Protein AF-A0A2T5X7J1-F1 (afdb_monomer)

Foldseek 3Di:
DQDFFKKKKFKAWCDDDPGGDPDGPTQWIWMFHQDPPQGTKIATDDGPDPQADARIAHQPDLPLVSVLLSVLLVCCLVPNDPVLVVVCVVQVQWDQPPVRHIYGDRPDDQPPVNSLVSLVRDQNTMAMEMETPDCRHSCHPSSQVVNVVSNHHYHYDYPDPD

pLDDT: mean 86.75, std 11.84, range [35.25, 98.06]

Nearest PDB structures (foldseek):
  5uax-assembly1_E  TM=4.627E-01  e=9.564E+00  Homo sapiens
  8t0m-assembly1_O  TM=2.434E-01  e=3.284E+00  Saccharomyces cerevisiae S288C

Solvent-accessible surface area (backbone atoms only — not comparable to full-atom values): 9149 Å² total; per-residue (Å²): 133,88,80,52,40,39,25,44,37,35,40,18,61,38,59,60,81,93,60,46,49,94,66,82,56,75,65,42,42,30,34,40,40,67,41,94,87,71,42,38,27,39,35,53,48,91,44,93,62,88,69,62,62,52,74,62,46,74,39,98,52,84,49,40,66,53,46,37,49,52,51,48,51,52,46,32,75,73,68,41,50,73,69,50,48,49,48,36,35,76,62,54,34,35,42,68,53,98,86,68,36,50,29,70,36,94,81,56,65,76,50,69,71,58,43,52,50,43,39,64,60,43,32,80,43,36,31,39,40,37,33,41,75,50,92,51,14,65,75,29,72,63,18,52,49,50,42,41,73,62,54,31,49,71,47,77,50,78,78,75,90,123

Secondary structure (DSSP, 8-state):
----B-EEEEEEE---GGG--SS----EEEEEE--TTT--EEEEPPPSSTT-----EE-S---HHHHHHHHHHHHHHHH--HHHHHHHHHTTSEE--TT---EE-TT----HHHHHHHHHHHHTTEEEEEEESSTTBSSSHHHHHHHHHTT-EEEE------

Mean predicted aligned error: 5.55 Å

Sequence (162 aa):
MSRFTSALVFASPLGVGSFYSDEYRVNWCANLVEGSSGGPYWLPLPSFEDHLKIESMVIDSIEPELVADSLILLLGAVFGSESLNWLLRESQNLIFPDDGKPVIAPYWDLADDVRNCCIRDLSNRIKIGVTALDEHSLMGAEAVSLLRGFGFRVEVFESVNL

Structure (mmCIF, N/CA/C/O backbone):
data_AF-A0A2T5X7J1-F1
#
_entry.id   AF-A0A2T5X7J1-F1
#
loop_
_atom_site.group_PDB
_atom_site.id
_atom_site.type_symbol
_atom_site.label_atom_id
_atom_site.label_alt_id
_atom_site.label_comp_id
_atom_site.label_asym_id
_atom_site.label_entity_id
_atom_site.label_seq_id
_atom_site.pdbx_PDB_ins_code
_atom_site.Cartn_x
_atom_site.Cartn_y
_atom_site.Cartn_z
_atom_site.occupancy
_atom_site.B_iso_or_equiv
_atom_site.auth_seq_id
_atom_site.auth_comp_id
_atom_site.auth_asym_id
_atom_site.auth_atom_id
_atom_site.pdbx_PDB_model_num
ATOM 1 N N . MET A 1 1 ? -13.266 23.194 -4.171 1.00 49.22 1 MET A N 1
ATOM 2 C CA . MET A 1 1 ? -12.160 22.345 -3.695 1.00 49.22 1 MET A CA 1
ATOM 3 C C . MET A 1 1 ? -12.698 21.535 -2.538 1.00 49.22 1 MET A C 1
ATOM 5 O O . MET A 1 1 ? -13.076 22.130 -1.537 1.00 49.22 1 MET A O 1
ATOM 9 N N . SER A 1 2 ? -12.861 20.228 -2.722 1.00 55.22 2 SER A N 1
ATOM 10 C CA . SER A 1 2 ? -13.115 19.308 -1.615 1.00 55.22 2 SER A CA 1
ATOM 11 C C . SER A 1 2 ? -11.840 19.238 -0.781 1.00 55.22 2 SER A C 1
ATOM 13 O O . SER A 1 2 ? -10.769 18.982 -1.326 1.00 55.22 2 SER A O 1
ATOM 15 N N . ARG A 1 3 ? -11.955 19.575 0.501 1.00 68.00 3 ARG A N 1
ATOM 16 C CA . ARG A 1 3 ? -10.860 19.492 1.464 1.00 68.00 3 ARG A CA 1
ATOM 17 C C . ARG A 1 3 ? -10.836 18.060 1.979 1.00 68.00 3 ARG A C 1
ATOM 19 O O . ARG A 1 3 ? -11.873 17.595 2.447 1.00 68.00 3 ARG A O 1
ATOM 26 N N . PHE A 1 4 ? -9.711 17.373 1.849 1.00 75.81 4 PHE A N 1
ATOM 27 C CA . PHE A 1 4 ? -9.552 16.015 2.374 1.00 75.81 4 PHE A CA 1
ATOM 28 C C . PHE A 1 4 ? -8.582 16.043 3.535 1.00 75.81 4 PHE A C 1
ATOM 30 O O . PHE A 1 4 ? -7.704 16.899 3.593 1.00 75.81 4 PHE A O 1
ATOM 37 N N . THR A 1 5 ? -8.736 15.119 4.468 1.00 79.62 5 THR A N 1
ATOM 38 C CA . THR A 1 5 ? -7.946 15.131 5.699 1.00 79.62 5 THR A CA 1
ATOM 39 C C . THR A 1 5 ? -6.978 13.971 5.767 1.00 79.62 5 THR A C 1
ATOM 41 O O . THR A 1 5 ? -7.087 12.962 5.059 1.00 79.62 5 THR A O 1
ATOM 44 N N . SER A 1 6 ? -5.973 14.153 6.615 1.00 85.69 6 SER A N 1
ATOM 45 C CA . SER A 1 6 ? -4.886 13.203 6.729 1.00 85.69 6 SER A CA 1
ATOM 46 C C . SER A 1 6 ? -5.345 11.888 7.352 1.00 85.69 6 SER A C 1
ATOM 48 O O . SER A 1 6 ? -6.225 11.852 8.213 1.00 85.69 6 SER A O 1
ATOM 50 N N . ALA A 1 7 ? -4.693 10.804 6.954 1.00 90.94 7 ALA A N 1
ATOM 51 C CA . ALA A 1 7 ? -4.768 9.529 7.655 1.00 90.94 7 ALA A CA 1
ATOM 52 C C . ALA A 1 7 ? -3.365 9.048 7.986 1.00 90.94 7 ALA A C 1
ATOM 54 O O . ALA A 1 7 ? -2.446 9.211 7.189 1.00 90.94 7 ALA A O 1
ATOM 55 N N . LEU A 1 8 ? -3.214 8.413 9.140 1.00 92.69 8 LEU A N 1
ATOM 56 C CA . LEU A 1 8 ? -2.043 7.611 9.442 1.00 92.69 8 LEU A CA 1
ATOM 57 C C . LEU A 1 8 ? -2.335 6.173 9.025 1.00 92.69 8 LEU A C 1
ATOM 59 O O . LEU A 1 8 ? -3.335 5.586 9.437 1.00 92.69 8 LEU A O 1
ATOM 63 N N . VAL A 1 9 ? -1.441 5.598 8.235 1.00 93.81 9 VAL A N 1
ATOM 64 C CA . VAL A 1 9 ? -1.438 4.173 7.930 1.00 93.81 9 VAL A CA 1
ATOM 65 C C . VAL A 1 9 ? -0.198 3.551 8.535 1.00 93.81 9 VAL A C 1
ATOM 67 O O . VAL A 1 9 ? 0.893 4.113 8.471 1.00 93.81 9 VAL A O 1
ATOM 70 N N . PHE A 1 10 ? -0.362 2.371 9.113 1.00 92.75 10 PHE A N 1
ATOM 71 C CA . PHE A 1 10 ? 0.738 1.568 9.609 1.00 92.75 10 PHE A 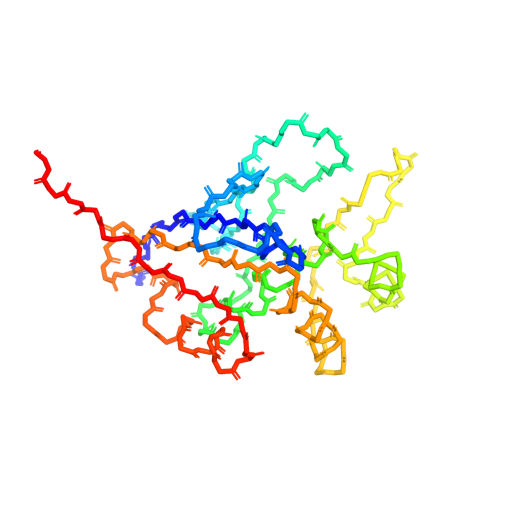CA 1
ATOM 72 C C . PHE A 1 10 ? 0.597 0.126 9.159 1.00 92.75 10 PHE A C 1
ATOM 74 O O . PHE A 1 10 ? -0.504 -0.408 9.028 1.00 92.75 10 PHE A O 1
ATOM 81 N N . ALA A 1 11 ? 1.735 -0.510 8.920 1.00 92.12 11 ALA A N 1
ATOM 82 C CA . ALA A 1 11 ? 1.797 -1.898 8.505 1.00 92.12 11 ALA A CA 1
ATOM 83 C C . ALA A 1 11 ? 2.496 -2.731 9.575 1.00 92.12 11 ALA A C 1
ATOM 85 O O . ALA A 1 11 ? 3.483 -2.315 10.191 1.00 92.12 11 ALA A O 1
ATOM 86 N N . SER A 1 12 ? 1.970 -3.930 9.792 1.00 91.00 12 SER A N 1
ATOM 87 C CA . SER A 1 12 ? 2.516 -4.890 10.738 1.00 91.00 12 SER A CA 1
ATOM 88 C C . SER A 1 12 ? 2.574 -6.276 10.105 1.00 91.00 12 SER A C 1
ATOM 90 O O . SER A 1 12 ? 1.656 -6.632 9.364 1.00 91.00 12 SER A O 1
ATOM 92 N N . PRO A 1 13 ? 3.611 -7.086 10.376 1.00 90.00 13 PRO A N 1
ATOM 93 C CA . PRO A 1 13 ? 3.618 -8.472 9.936 1.00 90.00 13 PRO A CA 1
ATOM 94 C C . PRO A 1 13 ? 2.460 -9.253 10.574 1.00 90.00 13 PRO A C 1
ATOM 96 O O . PRO A 1 13 ? 2.134 -9.060 11.745 1.00 90.00 13 PRO A O 1
ATOM 99 N N . LEU A 1 14 ? 1.879 -10.193 9.827 1.00 87.88 14 LEU A N 1
ATOM 100 C CA . LEU A 1 14 ? 0.893 -11.141 10.368 1.00 87.88 14 LEU A CA 1
ATOM 101 C C . LEU A 1 14 ? 1.516 -12.136 11.361 1.00 87.88 14 LEU A C 1
ATOM 103 O O . LEU A 1 14 ? 0.825 -12.668 12.228 1.00 87.88 14 LEU A O 1
ATOM 107 N N . GLY A 1 15 ? 2.824 -12.380 11.242 1.00 79.00 15 GLY A N 1
ATOM 108 C CA . GLY A 1 15 ? 3.516 -13.461 11.941 1.00 79.00 15 GLY A CA 1
ATOM 109 C C . GLY A 1 15 ? 3.339 -14.814 11.243 1.00 79.00 15 GLY A C 1
ATOM 110 O O . GLY A 1 15 ? 2.616 -14.939 10.257 1.00 79.00 15 GLY A O 1
ATOM 111 N N . VAL A 1 16 ? 4.042 -15.836 11.734 1.00 75.44 16 VAL A N 1
ATOM 112 C CA . VAL A 1 16 ? 4.027 -17.195 11.165 1.00 75.44 16 VAL A CA 1
ATOM 113 C C . VAL A 1 16 ? 3.843 -18.240 12.262 1.00 75.44 16 VAL A C 1
ATOM 115 O O . VAL A 1 16 ? 4.458 -18.145 13.325 1.00 75.44 16 VAL A O 1
ATOM 118 N N . GLY A 1 17 ? 3.012 -19.255 12.006 1.00 78.12 17 GLY A N 1
ATOM 119 C CA . GLY A 1 17 ? 2.791 -20.374 12.930 1.00 78.12 17 GLY A CA 1
ATOM 120 C C . GLY A 1 17 ? 2.402 -19.912 14.338 1.00 78.12 17 GLY A C 1
ATOM 121 O O . GLY A 1 17 ? 1.462 -19.145 14.507 1.00 78.12 17 GLY A O 1
ATOM 122 N N . SER A 1 18 ? 3.156 -20.344 15.351 1.00 77.62 18 SER A N 1
ATOM 123 C CA . SER A 1 18 ? 2.944 -19.962 16.757 1.00 77.62 18 SER A CA 1
ATOM 124 C C . SER A 1 18 ? 3.244 -18.492 17.073 1.00 77.62 18 SER A C 1
ATOM 126 O O . SER A 1 18 ? 2.946 -18.040 18.172 1.00 77.62 18 SER A O 1
ATOM 128 N N . PHE A 1 19 ? 3.861 -17.753 16.147 1.00 75.38 19 PHE A N 1
ATOM 129 C CA . PHE A 1 19 ? 4.154 -16.323 16.288 1.00 75.38 19 PHE A CA 1
ATOM 130 C C . PHE A 1 19 ? 3.130 -15.431 15.588 1.00 75.38 19 PHE A C 1
ATOM 132 O O . PHE A 1 19 ? 3.310 -14.213 15.548 1.00 75.38 19 PHE A O 1
ATOM 139 N N . TYR A 1 20 ? 2.086 -16.027 15.017 1.00 79.19 20 TYR A N 1
ATOM 140 C CA . TYR A 1 20 ? 0.929 -15.293 14.546 1.00 79.19 20 TYR A CA 1
ATOM 141 C C . TYR A 1 20 ? 0.228 -14.625 15.740 1.00 79.19 20 TYR A C 1
ATOM 143 O O . TYR A 1 20 ? -0.051 -15.279 16.745 1.00 79.19 20 TYR A O 1
ATOM 151 N N . SER A 1 21 ? -0.028 -13.320 15.642 1.00 78.38 21 SER A N 1
ATOM 152 C CA . SER A 1 21 ? -0.685 -12.537 16.693 1.00 78.38 21 SER A CA 1
ATOM 153 C C . SER A 1 21 ? -1.566 -11.454 16.081 1.00 78.38 21 SER A C 1
ATOM 155 O O . SER A 1 21 ? -1.220 -10.846 15.060 1.00 78.38 21 SER A O 1
ATOM 157 N N . ASP A 1 22 ? -2.686 -11.172 16.739 1.00 80.31 22 ASP A N 1
ATOM 158 C CA . ASP A 1 22 ? -3.569 -10.064 16.378 1.00 80.31 22 ASP A CA 1
ATOM 159 C C . ASP A 1 22 ? -2.995 -8.708 16.826 1.00 80.31 22 ASP A C 1
ATOM 161 O O . ASP A 1 22 ? -3.334 -7.676 16.254 1.00 80.31 22 ASP A O 1
ATOM 165 N N . GLU A 1 23 ? -1.992 -8.695 17.708 1.00 85.19 23 GLU A N 1
ATOM 166 C CA . GLU A 1 23 ? -1.296 -7.479 18.146 1.00 85.19 23 GLU A CA 1
ATOM 167 C C . GLU A 1 23 ? -0.514 -6.809 17.008 1.00 85.19 23 GLU A C 1
ATOM 169 O O . GLU A 1 23 ? 0.205 -7.468 16.247 1.00 85.19 23 GLU A O 1
ATOM 174 N N . TYR A 1 24 ? -0.612 -5.485 16.895 1.00 83.94 24 TYR A N 1
ATOM 175 C CA . TYR A 1 24 ? 0.162 -4.716 15.923 1.00 83.94 24 TYR A CA 1
ATOM 176 C C . TYR A 1 24 ? 1.594 -4.487 16.415 1.00 83.94 24 TYR A C 1
ATOM 178 O O . TYR A 1 24 ? 1.849 -3.754 17.366 1.00 83.94 24 TYR A O 1
ATOM 186 N N . ARG A 1 25 ? 2.549 -5.090 15.707 1.00 83.81 25 ARG A N 1
ATOM 187 C CA . ARG A 1 25 ? 3.986 -4.806 15.802 1.00 83.81 25 ARG A CA 1
ATOM 188 C C . ARG A 1 25 ? 4.340 -3.825 14.698 1.00 83.81 25 ARG A C 1
ATOM 190 O O . ARG A 1 25 ? 4.576 -4.238 13.561 1.00 83.81 25 ARG A O 1
ATOM 197 N N . VAL A 1 26 ? 4.244 -2.540 15.004 1.00 75.56 26 VAL A N 1
ATOM 198 C CA . VAL A 1 26 ? 4.402 -1.473 14.015 1.00 75.56 26 VAL A CA 1
ATOM 199 C C . VAL A 1 26 ? 5.884 -1.294 13.696 1.00 75.56 26 VAL A C 1
ATOM 201 O O . VAL A 1 26 ? 6.651 -0.892 14.565 1.00 75.56 26 VAL A O 1
ATOM 204 N N . ASN A 1 27 ? 6.279 -1.612 12.461 1.00 74.69 27 ASN A N 1
ATOM 205 C CA . ASN A 1 27 ? 7.643 -1.374 11.962 1.00 74.69 27 ASN A CA 1
ATOM 206 C C . ASN A 1 27 ? 7.691 -0.270 10.891 1.00 74.69 27 ASN A C 1
ATOM 208 O O . ASN A 1 27 ? 8.755 0.238 10.555 1.00 74.69 27 ASN A O 1
ATOM 212 N N . TRP A 1 28 ? 6.536 0.116 10.347 1.00 88.75 28 TRP A N 1
ATOM 213 C CA . TRP A 1 28 ? 6.453 1.119 9.295 1.00 88.75 28 TRP A CA 1
ATOM 214 C C . TRP A 1 28 ? 5.126 1.868 9.348 1.00 88.75 28 TRP A C 1
ATOM 216 O O . TRP A 1 28 ? 4.075 1.265 9.594 1.00 88.75 28 TRP A O 1
ATOM 226 N N . CYS A 1 29 ? 5.196 3.165 9.058 1.00 91.44 29 CYS A N 1
ATOM 227 C CA . CYS A 1 29 ? 4.058 4.069 9.011 1.00 91.44 29 CYS A CA 1
ATOM 228 C C . CYS A 1 29 ? 4.194 5.050 7.843 1.00 91.44 29 CYS A C 1
ATOM 230 O O . CYS A 1 29 ? 5.304 5.448 7.492 1.00 91.44 29 CYS A O 1
ATOM 232 N N . ALA A 1 30 ? 3.069 5.527 7.324 1.00 92.81 30 ALA A N 1
ATOM 233 C CA . ALA A 1 30 ? 3.005 6.658 6.409 1.00 92.81 30 ALA A CA 1
ATOM 234 C C . ALA A 1 30 ? 1.783 7.525 6.707 1.00 92.81 30 ALA A C 1
ATOM 236 O O . ALA A 1 30 ? 0.724 7.018 7.076 1.00 92.81 30 ALA A O 1
ATOM 237 N N . ASN A 1 31 ? 1.923 8.832 6.508 1.00 92.81 31 ASN A N 1
ATOM 238 C CA . ASN A 1 31 ? 0.791 9.747 6.516 1.00 92.81 31 ASN A CA 1
ATOM 239 C C . ASN A 1 31 ? 0.276 9.935 5.092 1.00 92.81 31 ASN A C 1
ATOM 241 O O . ASN A 1 31 ? 1.056 10.255 4.201 1.00 92.81 31 ASN A O 1
ATOM 245 N N . LEU A 1 32 ? -1.028 9.807 4.888 1.00 92.75 32 LEU A N 1
ATOM 246 C CA . LEU A 1 32 ? -1.696 10.404 3.743 1.00 92.75 32 LEU A CA 1
ATOM 247 C C . LEU A 1 32 ? -1.889 11.882 4.050 1.00 92.75 32 LEU A C 1
ATOM 249 O O . LEU A 1 32 ? -2.520 12.207 5.052 1.00 92.75 32 LEU A O 1
ATOM 253 N N . VAL A 1 33 ? -1.321 12.765 3.237 1.00 90.56 33 VAL A N 1
ATOM 254 C CA . VAL A 1 33 ? -1.343 14.212 3.469 1.00 90.56 33 VAL A CA 1
ATOM 255 C C . VAL A 1 33 ? -2.109 14.914 2.354 1.00 90.56 33 VAL A C 1
ATOM 257 O O . VAL A 1 33 ? -1.964 14.589 1.175 1.00 90.56 33 VAL A O 1
ATOM 260 N N . GLU A 1 34 ? -2.908 15.912 2.735 1.00 81.81 34 GLU A N 1
ATOM 261 C CA . GLU A 1 34 ? -3.516 16.863 1.805 1.00 81.81 34 GLU A CA 1
ATOM 262 C C . GLU A 1 34 ? -2.416 17.751 1.193 1.00 81.81 34 GLU A C 1
ATOM 264 O O . GLU A 1 34 ? -1.862 18.628 1.859 1.00 81.81 34 GLU A O 1
ATOM 269 N N . GLY A 1 35 ? -2.053 17.519 -0.072 1.00 70.06 35 GLY A N 1
ATOM 270 C CA . GLY A 1 35 ? -1.109 18.382 -0.781 1.00 70.06 35 GLY A CA 1
ATOM 271 C C . GLY A 1 35 ? -1.797 19.633 -1.320 1.00 70.06 35 GLY A C 1
ATOM 272 O O . GLY A 1 35 ? -2.772 19.556 -2.063 1.00 70.06 35 GLY A O 1
ATOM 273 N N . SER A 1 36 ? -1.273 20.808 -0.970 1.00 62.38 36 SER A N 1
ATOM 274 C CA . SER A 1 36 ? -1.886 22.104 -1.295 1.00 62.38 36 SER A CA 1
ATOM 275 C C . SER A 1 36 ? -1.824 22.487 -2.782 1.00 62.38 36 SER A C 1
ATOM 277 O O . SER A 1 36 ? -2.649 23.278 -3.236 1.00 62.38 36 SER A O 1
ATOM 279 N N . SER A 1 37 ? -0.872 21.942 -3.548 1.00 66.50 37 SER A N 1
ATOM 280 C CA . SER A 1 37 ? -0.675 22.269 -4.972 1.00 66.50 37 SER A CA 1
ATOM 281 C C . SER A 1 37 ? -0.379 21.075 -5.889 1.00 66.50 37 SER A C 1
ATOM 283 O O . SER A 1 37 ? -0.449 21.237 -7.104 1.00 66.50 37 SER A O 1
ATOM 285 N N . GLY A 1 38 ? -0.067 19.897 -5.335 1.00 70.81 38 GLY A N 1
ATOM 286 C CA . GLY A 1 38 ? 0.349 18.702 -6.087 1.00 70.81 38 GLY A CA 1
ATOM 287 C C . GLY A 1 38 ? -0.589 17.499 -5.976 1.00 70.81 38 GLY A C 1
ATOM 288 O O . GLY A 1 38 ? -0.231 16.430 -6.447 1.00 70.81 38 GLY A O 1
ATOM 289 N N . GLY A 1 39 ? -1.760 17.658 -5.351 1.00 84.94 39 GLY A N 1
ATOM 290 C CA . GLY A 1 39 ? -2.646 16.539 -5.024 1.00 84.94 39 GLY A CA 1
ATOM 291 C C . GLY A 1 39 ? -2.249 15.820 -3.726 1.00 84.94 39 GLY A C 1
ATOM 292 O O . GLY A 1 39 ? -1.251 16.177 -3.095 1.00 84.94 39 GLY A O 1
ATOM 293 N N . PRO A 1 40 ? -3.060 14.855 -3.268 1.00 91.19 40 PRO A N 1
ATOM 294 C CA . PRO A 1 40 ? -2.754 14.068 -2.079 1.00 91.19 40 PRO A CA 1
ATOM 295 C C . PRO A 1 40 ? -1.507 13.207 -2.295 1.00 91.19 40 PRO A C 1
ATOM 297 O O . PRO A 1 40 ? -1.212 12.780 -3.409 1.00 91.19 40 PRO A O 1
ATOM 300 N N . TYR A 1 41 ? -0.767 12.943 -1.222 1.00 92.38 41 TYR A N 1
ATOM 301 C CA . TYR A 1 41 ? 0.445 12.134 -1.298 1.00 92.38 41 TYR A CA 1
ATOM 302 C C . TYR A 1 41 ? 0.680 11.338 -0.019 1.00 92.38 41 TYR A C 1
ATOM 304 O O . TYR A 1 41 ? 0.307 11.756 1.080 1.00 92.38 41 TYR A O 1
ATOM 312 N N . TRP A 1 42 ? 1.350 10.201 -0.162 1.00 93.56 42 TRP A N 1
ATOM 313 C CA . TRP A 1 42 ? 1.902 9.458 0.957 1.00 93.56 42 TRP A CA 1
ATOM 314 C C . TRP A 1 42 ? 3.234 10.052 1.387 1.00 93.56 42 TRP A C 1
ATOM 316 O O . TRP A 1 42 ? 4.124 10.284 0.568 1.00 93.56 42 TRP A O 1
ATOM 326 N N . LEU A 1 43 ? 3.381 10.238 2.692 1.00 91.44 43 LEU A N 1
ATOM 327 C CA . LEU A 1 43 ? 4.602 10.643 3.368 1.00 91.44 43 LEU A CA 1
ATOM 328 C C . LEU A 1 43 ? 5.025 9.515 4.316 1.00 91.44 43 LEU A C 1
ATOM 330 O O . LEU A 1 43 ? 4.542 9.469 5.456 1.00 91.44 43 LEU A O 1
ATOM 334 N N . PRO A 1 44 ? 5.882 8.584 3.863 1.00 90.00 44 PRO A N 1
ATOM 335 C CA . PRO A 1 44 ? 6.460 7.570 4.733 1.00 90.00 44 PRO A CA 1
ATOM 336 C C . PRO A 1 44 ? 7.200 8.229 5.892 1.00 90.00 44 PRO A C 1
ATOM 338 O O . PRO A 1 44 ? 7.986 9.159 5.709 1.00 90.00 44 PRO A O 1
ATOM 341 N N . LEU A 1 45 ? 6.925 7.762 7.105 1.00 86.44 45 LEU A N 1
ATOM 342 C CA . LEU A 1 45 ? 7.663 8.200 8.278 1.00 86.44 45 LEU A CA 1
ATOM 343 C C . LEU A 1 45 ? 9.013 7.474 8.323 1.00 86.44 45 LEU A C 1
ATOM 345 O O . LEU A 1 45 ? 9.089 6.320 7.891 1.00 86.44 45 LEU A O 1
ATOM 349 N N . PRO A 1 46 ? 10.072 8.114 8.858 1.00 72.56 46 PRO A N 1
ATOM 350 C CA . PRO A 1 46 ? 11.355 7.454 9.046 1.00 72.56 46 PRO A CA 1
ATOM 351 C C . PRO A 1 46 ? 11.163 6.134 9.796 1.00 72.56 46 PRO A C 1
ATOM 353 O O . PRO A 1 46 ? 10.649 6.117 10.916 1.00 72.56 46 PRO A O 1
ATOM 356 N N . SER A 1 47 ? 11.536 5.029 9.153 1.00 68.56 47 SER A N 1
ATOM 357 C CA . SER A 1 47 ? 11.537 3.711 9.781 1.00 68.56 47 SER A CA 1
ATOM 358 C C . SER A 1 47 ? 12.868 3.488 10.501 1.00 68.56 47 SER A C 1
ATOM 360 O O . SER A 1 47 ? 13.852 4.179 10.233 1.00 68.56 47 SER A O 1
ATOM 362 N N . PHE A 1 48 ? 12.921 2.514 11.409 1.00 55.56 48 PHE A N 1
ATOM 363 C CA . PHE A 1 48 ? 14.179 2.122 12.056 1.00 55.56 48 PHE A CA 1
ATOM 364 C C . PHE A 1 48 ? 15.209 1.562 11.062 1.00 55.56 48 PHE A C 1
ATOM 366 O O . PHE A 1 48 ? 16.405 1.564 11.351 1.00 55.56 48 PHE A O 1
ATOM 373 N N . GLU A 1 49 ? 14.756 1.102 9.895 1.00 58.81 49 GLU A N 1
ATOM 374 C CA . GLU A 1 49 ? 15.587 0.560 8.830 1.00 58.81 49 GLU A CA 1
ATOM 375 C C . GLU A 1 49 ? 15.725 1.575 7.685 1.00 58.81 49 GLU A C 1
ATOM 377 O O . GLU A 1 49 ? 14.764 1.946 7.010 1.00 58.81 49 GLU A O 1
ATOM 382 N N . ASP A 1 50 ? 16.958 2.025 7.453 1.00 59.34 50 ASP A N 1
ATOM 383 C CA . ASP A 1 50 ? 17.318 3.108 6.525 1.00 59.34 50 ASP A CA 1
ATOM 384 C C . ASP A 1 50 ? 17.384 2.645 5.047 1.00 59.34 50 ASP A C 1
ATOM 386 O O . ASP A 1 50 ? 18.058 3.243 4.201 1.00 59.34 50 ASP A O 1
ATOM 390 N N . HIS A 1 51 ? 16.734 1.521 4.729 1.00 60.59 51 HIS A N 1
ATOM 391 C CA . HIS A 1 51 ? 16.873 0.803 3.456 1.00 60.59 51 HIS A CA 1
ATOM 392 C C . HIS A 1 51 ? 15.983 1.350 2.331 1.0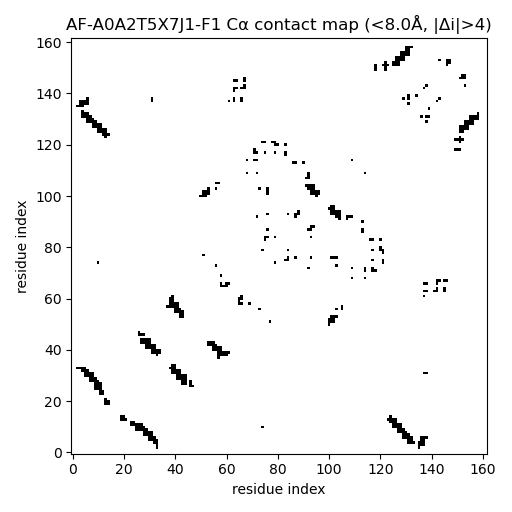0 60.59 51 HIS A C 1
ATOM 394 O O . HIS A 1 51 ? 16.217 1.037 1.165 1.00 60.59 51 HIS A O 1
ATOM 400 N N . LEU A 1 52 ? 15.009 2.203 2.654 1.00 65.44 52 LEU A N 1
ATOM 401 C CA . LEU A 1 52 ? 14.076 2.800 1.698 1.00 65.44 52 LEU A CA 1
ATOM 402 C C . LEU A 1 52 ? 14.155 4.320 1.747 1.00 65.44 52 LEU A C 1
ATOM 404 O O . LEU A 1 52 ? 13.990 4.924 2.804 1.00 65.44 52 LEU A O 1
ATOM 408 N N . LYS A 1 53 ? 14.370 4.941 0.585 1.00 69.12 53 LYS A N 1
ATOM 409 C CA . LYS A 1 53 ? 14.356 6.398 0.425 1.00 69.12 53 LYS A CA 1
ATOM 410 C C . LYS A 1 53 ? 13.113 6.819 -0.357 1.00 69.12 53 LYS A C 1
ATOM 412 O O . LYS A 1 53 ? 13.199 7.374 -1.447 1.00 69.12 53 LYS A O 1
ATOM 417 N N . ILE A 1 54 ? 11.944 6.525 0.201 1.00 77.69 54 ILE A N 1
ATOM 418 C CA . ILE A 1 54 ? 10.680 7.034 -0.335 1.00 77.69 54 ILE A CA 1
ATOM 419 C C . ILE A 1 54 ? 10.372 8.330 0.413 1.00 77.69 54 ILE A C 1
ATOM 421 O O . ILE A 1 54 ? 9.873 8.299 1.533 1.00 77.69 54 ILE A O 1
ATOM 425 N N . GLU A 1 55 ? 10.730 9.466 -0.188 1.00 81.50 55 GLU A N 1
ATOM 426 C CA . GLU A 1 55 ? 10.509 10.789 0.415 1.00 81.50 55 GLU A CA 1
ATOM 427 C C . GLU A 1 55 ? 9.025 11.166 0.409 1.00 81.50 55 GLU A C 1
ATOM 429 O O . GLU A 1 55 ? 8.492 11.651 1.401 1.00 81.50 55 GLU A O 1
ATOM 434 N N . SER A 1 56 ? 8.351 10.931 -0.715 1.00 87.38 56 SER A N 1
ATOM 435 C CA . SER A 1 56 ? 6.903 11.060 -0.855 1.00 87.38 56 SER A CA 1
ATOM 436 C C . SER A 1 56 ? 6.434 10.318 -2.104 1.00 87.38 56 SER A C 1
ATOM 438 O O . SER A 1 56 ? 7.235 10.023 -2.992 1.00 87.38 56 SER A O 1
ATOM 440 N N . MET A 1 57 ? 5.140 10.018 -2.174 1.00 91.38 57 MET A N 1
ATOM 441 C CA . MET A 1 57 ? 4.504 9.421 -3.346 1.00 91.38 57 MET A CA 1
ATOM 442 C C . MET A 1 57 ? 3.177 10.124 -3.610 1.00 91.38 57 MET A C 1
ATOM 444 O O . MET A 1 57 ? 2.255 10.025 -2.803 1.00 91.38 57 MET A O 1
ATOM 448 N N . VAL A 1 58 ? 3.090 10.840 -4.727 1.00 91.50 58 VAL A N 1
ATOM 449 C CA . VAL A 1 58 ? 1.874 11.549 -5.149 1.00 91.50 58 VAL A CA 1
ATOM 450 C C . VAL A 1 58 ? 0.822 10.551 -5.632 1.00 91.50 58 VAL A C 1
ATOM 452 O O . VAL A 1 58 ? 1.162 9.506 -6.186 1.00 91.50 58 VAL A O 1
ATOM 455 N N . ILE A 1 59 ? -0.449 10.870 -5.395 1.00 91.81 59 ILE A N 1
ATOM 456 C CA . ILE A 1 59 ? -1.602 10.117 -5.883 1.00 91.81 59 ILE A CA 1
ATOM 457 C C . ILE A 1 59 ? -2.338 10.990 -6.903 1.00 91.81 59 ILE A C 1
ATOM 459 O O . ILE A 1 59 ? -2.814 12.079 -6.576 1.00 91.81 59 ILE A O 1
ATOM 463 N N . ASP A 1 60 ? -2.453 10.493 -8.133 1.00 86.69 60 ASP A N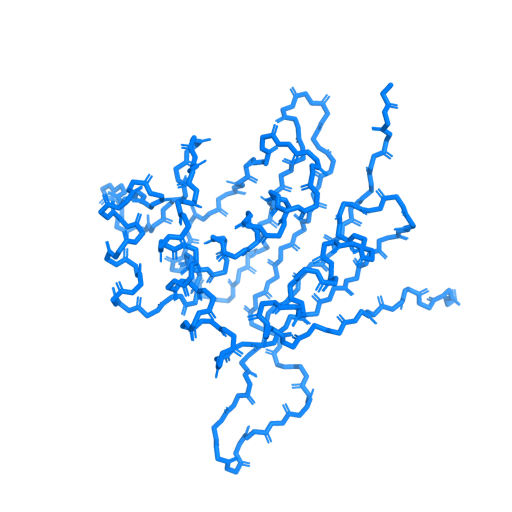 1
ATOM 464 C CA . ASP A 1 60 ? -2.951 11.277 -9.272 1.00 86.69 60 ASP A CA 1
ATOM 465 C C . ASP A 1 60 ? -4.471 11.519 -9.251 1.00 86.69 60 ASP A C 1
ATOM 467 O O . ASP A 1 60 ? -4.995 12.367 -9.975 1.00 86.69 60 ASP A O 1
ATOM 471 N N . SER A 1 61 ? -5.197 10.797 -8.400 1.00 89.56 61 SER A N 1
ATOM 472 C CA . SER A 1 61 ? -6.649 10.865 -8.251 1.00 89.56 61 SER A CA 1
ATOM 473 C C . SER A 1 61 ? -7.064 10.563 -6.815 1.00 89.56 61 SER A C 1
ATOM 475 O O . SER A 1 61 ? -6.416 9.813 -6.090 1.00 89.56 61 SER A O 1
ATOM 477 N N . ILE A 1 62 ? -8.192 11.141 -6.418 1.00 90.69 62 ILE A N 1
ATOM 478 C CA . ILE A 1 62 ? -8.849 10.908 -5.125 1.00 90.69 62 ILE A CA 1
ATOM 479 C C . ILE A 1 62 ? -9.814 9.717 -5.161 1.00 90.69 62 ILE A C 1
ATOM 481 O O . ILE A 1 62 ? -10.496 9.451 -4.173 1.00 90.69 62 ILE A O 1
ATOM 485 N N . GLU A 1 63 ? -9.927 9.040 -6.306 1.00 93.56 63 GLU A N 1
ATOM 486 C CA . GLU A 1 63 ? -10.776 7.862 -6.446 1.00 93.56 63 GLU A CA 1
ATOM 487 C C . GLU A 1 63 ? -10.323 6.756 -5.476 1.00 93.56 63 GLU A C 1
ATOM 489 O O . GLU A 1 63 ? -9.126 6.463 -5.406 1.00 93.56 63 GLU A O 1
ATOM 494 N N . PRO A 1 64 ? -11.250 6.112 -4.740 1.00 94.62 64 PRO A N 1
ATOM 495 C CA . PRO A 1 64 ? -10.902 5.126 -3.717 1.00 94.62 64 PRO A CA 1
ATOM 496 C C . PRO A 1 64 ? -10.022 3.979 -4.221 1.00 94.62 64 PRO A C 1
ATOM 498 O O . PRO A 1 64 ? -9.180 3.484 -3.473 1.00 94.62 64 PRO A O 1
ATOM 501 N N . GLU A 1 65 ? -10.206 3.565 -5.477 1.00 95.88 65 GLU A N 1
ATOM 502 C CA . GLU A 1 65 ? -9.393 2.528 -6.118 1.00 95.88 65 GLU A CA 1
ATOM 503 C C . GLU A 1 65 ? -7.942 2.977 -6.273 1.00 95.88 65 GLU A C 1
ATOM 505 O O . GLU A 1 65 ? -7.044 2.272 -5.822 1.00 95.88 65 GLU A O 1
ATOM 510 N N . LEU A 1 66 ? -7.705 4.189 -6.780 1.00 94.81 66 LEU A N 1
ATOM 511 C CA . LEU A 1 66 ? -6.346 4.702 -6.926 1.00 94.81 66 LEU A CA 1
ATOM 512 C C . LEU A 1 66 ? -5.688 4.988 -5.568 1.00 94.81 66 LEU A C 1
ATOM 514 O O . LEU A 1 66 ? -4.490 4.769 -5.396 1.00 94.81 66 LEU A O 1
ATOM 518 N N . VAL A 1 67 ? -6.462 5.417 -4.567 1.00 95.06 67 VAL A N 1
ATOM 519 C CA . VAL A 1 67 ? -5.963 5.555 -3.1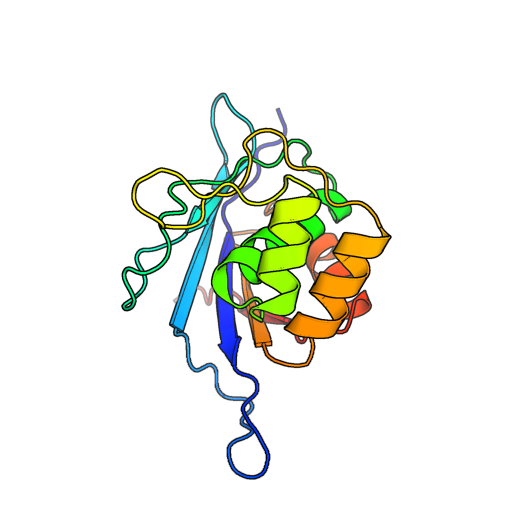90 1.00 95.06 67 VAL A CA 1
ATOM 520 C C . VAL A 1 67 ? -5.534 4.190 -2.636 1.00 95.06 67 VAL A C 1
ATOM 522 O O . VAL A 1 67 ? -4.441 4.078 -2.080 1.00 95.06 67 VAL A O 1
ATOM 525 N N . ALA A 1 68 ? -6.334 3.139 -2.829 1.00 96.88 68 ALA A N 1
ATOM 526 C CA . ALA A 1 68 ? -5.971 1.784 -2.417 1.00 96.88 68 ALA A CA 1
ATOM 527 C C . ALA A 1 68 ? -4.742 1.255 -3.181 1.00 96.88 68 ALA A C 1
ATOM 529 O O . ALA A 1 68 ? -3.815 0.739 -2.554 1.00 96.88 68 ALA A O 1
ATOM 530 N N . ASP A 1 69 ? -4.689 1.443 -4.499 1.00 97.19 69 ASP A N 1
ATOM 531 C CA . ASP A 1 69 ? -3.583 0.992 -5.348 1.00 97.19 69 ASP A CA 1
ATOM 532 C C . ASP A 1 69 ? -2.278 1.722 -5.023 1.00 97.19 69 ASP A C 1
ATOM 534 O O . ASP A 1 69 ? -1.223 1.090 -4.933 1.00 97.19 69 ASP A O 1
ATOM 538 N N . SER A 1 70 ? -2.347 3.022 -4.724 1.00 96.00 70 SER A N 1
ATOM 539 C CA . SER A 1 70 ? -1.185 3.788 -4.270 1.00 96.00 70 SER A CA 1
ATOM 540 C C . SER A 1 70 ? -0.613 3.234 -2.960 1.00 96.00 70 SER A C 1
ATOM 542 O O . SER A 1 70 ? 0.604 3.103 -2.819 1.00 96.00 70 SER A O 1
ATOM 544 N N . LEU A 1 71 ? -1.476 2.830 -2.018 1.00 96.44 71 LEU A N 1
ATOM 545 C CA . LEU A 1 71 ? -1.042 2.200 -0.776 1.00 96.44 71 LEU A CA 1
ATOM 546 C C . LEU A 1 71 ? -0.455 0.807 -1.032 1.00 96.44 71 LEU A C 1
ATOM 548 O O . LEU A 1 71 ? 0.556 0.455 -0.429 1.00 96.44 71 LEU A O 1
ATOM 552 N N . ILE A 1 72 ? -1.048 0.015 -1.928 1.00 96.94 72 ILE A N 1
ATOM 553 C CA . ILE A 1 72 ? -0.528 -1.306 -2.307 1.00 96.94 72 ILE A CA 1
ATOM 554 C C . ILE A 1 72 ? 0.864 -1.180 -2.924 1.00 96.94 72 ILE A C 1
ATOM 556 O O . ILE A 1 72 ? 1.760 -1.936 -2.549 1.00 96.94 72 ILE A O 1
ATOM 560 N N . LEU A 1 73 ? 1.065 -0.226 -3.832 1.00 95.94 73 LEU A N 1
ATOM 561 C CA . LEU A 1 73 ? 2.366 0.038 -4.437 1.00 95.94 73 LEU A CA 1
ATOM 562 C C . LEU A 1 73 ? 3.386 0.482 -3.382 1.00 95.94 73 LEU A C 1
ATOM 564 O O . LEU A 1 73 ? 4.493 -0.055 -3.335 1.00 95.94 73 LEU A O 1
ATOM 568 N N . LEU A 1 74 ? 2.999 1.391 -2.485 1.00 94.06 74 LEU A N 1
ATOM 569 C CA . LEU A 1 74 ? 3.858 1.839 -1.394 1.00 94.06 74 LEU A CA 1
ATOM 570 C C . LEU A 1 74 ? 4.271 0.686 -0.468 1.00 94.06 74 LEU A C 1
ATOM 572 O O . LEU A 1 74 ? 5.449 0.525 -0.153 1.00 94.06 74 LEU A O 1
ATOM 576 N N . LEU A 1 75 ? 3.321 -0.161 -0.071 1.00 93.75 75 LEU A N 1
ATOM 577 C CA . LEU A 1 75 ? 3.593 -1.351 0.733 1.00 93.75 75 LEU A CA 1
ATOM 578 C C . LEU A 1 75 ? 4.419 -2.385 -0.040 1.00 93.75 75 LEU A C 1
ATOM 580 O O . LEU A 1 75 ? 5.257 -3.051 0.559 1.00 93.75 75 LEU A O 1
ATOM 584 N N . GLY A 1 76 ? 4.224 -2.502 -1.353 1.00 93.38 76 GLY A N 1
ATOM 585 C CA . GLY A 1 76 ? 5.022 -3.348 -2.237 1.00 93.38 76 GLY A CA 1
ATOM 586 C C . GLY A 1 76 ? 6.479 -2.910 -2.285 1.00 93.38 76 GLY A C 1
ATOM 587 O O . GLY A 1 76 ? 7.363 -3.743 -2.133 1.00 93.38 76 GLY A O 1
ATOM 588 N N . ALA A 1 77 ? 6.732 -1.606 -2.386 1.00 91.06 77 ALA A N 1
ATOM 589 C CA . ALA A 1 77 ? 8.079 -1.050 -2.331 1.00 91.06 77 ALA A CA 1
ATOM 590 C C . ALA A 1 77 ? 8.778 -1.355 -0.997 1.00 91.06 77 ALA A C 1
ATOM 592 O O . ALA A 1 77 ? 9.971 -1.643 -0.970 1.00 91.06 77 ALA A O 1
ATOM 593 N N . VAL A 1 78 ? 8.029 -1.301 0.109 1.00 89.38 78 VAL A N 1
ATOM 594 C CA . VAL A 1 78 ? 8.575 -1.435 1.467 1.00 89.38 78 VAL A CA 1
ATOM 595 C C . VAL A 1 78 ? 8.734 -2.893 1.904 1.00 89.38 78 VAL A C 1
ATOM 597 O O . VAL A 1 78 ? 9.748 -3.261 2.491 1.00 89.38 78 VAL A O 1
ATOM 600 N N . PHE A 1 79 ? 7.729 -3.728 1.646 1.00 90.00 79 PHE A N 1
ATOM 601 C CA . PHE A 1 79 ? 7.623 -5.092 2.174 1.00 90.00 79 PHE A CA 1
ATOM 602 C C . PHE A 1 79 ? 7.708 -6.176 1.101 1.00 90.00 79 PHE A C 1
ATOM 604 O O . PHE A 1 79 ? 7.707 -7.368 1.437 1.00 90.00 79 PHE A O 1
ATOM 611 N N . GLY A 1 80 ? 7.763 -5.792 -0.173 1.00 90.25 80 GLY A N 1
ATOM 612 C CA . GLY A 1 80 ? 7.785 -6.716 -1.294 1.00 90.25 80 GLY A CA 1
ATOM 613 C C . GLY A 1 80 ? 8.905 -7.737 -1.185 1.00 90.25 80 GLY A C 1
ATOM 614 O O . GLY A 1 80 ? 10.012 -7.456 -0.723 1.00 90.25 80 GLY A O 1
ATOM 615 N N . SER A 1 81 ? 8.595 -8.970 -1.577 1.00 91.38 81 SER A N 1
ATOM 616 C CA . SER A 1 81 ? 9.624 -9.984 -1.787 1.00 91.38 81 SER A CA 1
ATOM 617 C C . SER A 1 81 ? 10.584 -9.547 -2.900 1.00 91.38 81 SER A C 1
ATOM 619 O O . SER A 1 81 ? 10.265 -8.679 -3.710 1.00 91.38 81 SER A O 1
ATOM 621 N N . GLU A 1 82 ? 11.757 -10.174 -2.994 1.00 91.00 82 GLU A N 1
ATOM 622 C CA . GLU A 1 82 ? 12.707 -9.903 -4.084 1.00 91.00 82 GLU A CA 1
ATOM 623 C C . GLU A 1 82 ? 12.051 -10.059 -5.468 1.00 91.00 82 GLU A C 1
ATOM 625 O O . GLU A 1 82 ? 12.259 -9.242 -6.362 1.00 91.00 82 GLU A O 1
ATOM 630 N N . SER A 1 83 ? 11.178 -11.061 -5.615 1.00 94.00 83 SER A N 1
ATOM 631 C CA . SER A 1 83 ? 10.395 -11.283 -6.832 1.00 94.00 83 SER A CA 1
ATOM 632 C C . SER A 1 83 ? 9.398 -10.156 -7.110 1.00 94.00 83 SER A C 1
ATOM 634 O O . SER A 1 83 ? 9.252 -9.753 -8.263 1.00 94.00 83 SER A O 1
ATOM 636 N N . LEU A 1 84 ? 8.734 -9.624 -6.076 1.00 94.19 84 LEU A N 1
ATOM 637 C CA . LEU A 1 84 ? 7.835 -8.483 -6.240 1.00 94.19 84 LEU A CA 1
ATOM 638 C C . LEU A 1 84 ? 8.608 -7.212 -6.608 1.00 94.19 84 LEU A C 1
ATOM 640 O O . LEU A 1 84 ? 8.199 -6.493 -7.511 1.00 94.19 84 LEU A O 1
ATOM 644 N N . ASN A 1 85 ? 9.751 -6.970 -5.968 1.00 91.75 85 ASN A N 1
ATOM 645 C CA . ASN A 1 85 ? 10.602 -5.820 -6.271 1.00 91.75 85 ASN A CA 1
ATOM 646 C C . ASN A 1 85 ? 11.139 -5.872 -7.705 1.00 91.75 85 ASN A C 1
ATOM 648 O O . ASN A 1 85 ? 11.184 -4.845 -8.380 1.00 91.75 85 ASN A O 1
ATOM 652 N N . TRP A 1 86 ? 11.503 -7.063 -8.192 1.00 93.75 86 TRP A N 1
ATOM 653 C CA . TRP A 1 86 ? 11.863 -7.259 -9.594 1.00 93.75 86 TRP A CA 1
ATOM 654 C C . TRP A 1 86 ? 10.691 -6.932 -10.527 1.00 93.75 86 TRP A C 1
ATOM 656 O O . TRP A 1 86 ? 10.865 -6.157 -11.462 1.00 93.75 86 TRP A O 1
ATOM 666 N N . LEU A 1 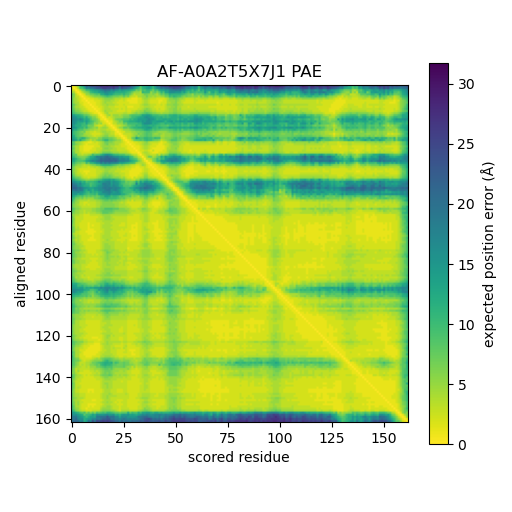87 ? 9.488 -7.442 -10.240 1.00 96.00 87 LEU A N 1
ATOM 667 C CA . LEU A 1 87 ? 8.297 -7.160 -11.047 1.00 96.00 87 LEU A CA 1
ATOM 668 C C . LEU A 1 87 ? 7.976 -5.661 -11.093 1.00 96.00 87 LEU A C 1
ATOM 670 O O . LEU A 1 87 ? 7.767 -5.118 -12.171 1.00 96.00 87 LEU A O 1
ATOM 674 N N . LEU A 1 88 ? 7.973 -4.993 -9.937 1.00 95.31 88 LEU A N 1
ATOM 675 C CA . LEU A 1 88 ? 7.708 -3.558 -9.835 1.00 95.31 88 LEU A CA 1
ATOM 676 C C . LEU A 1 88 ? 8.756 -2.722 -10.578 1.00 95.31 88 LEU A C 1
ATOM 678 O O . LEU A 1 88 ? 8.442 -1.655 -11.103 1.00 95.31 88 LEU A O 1
ATOM 682 N N . ARG A 1 89 ? 10.002 -3.197 -10.643 1.00 94.19 89 ARG A N 1
ATOM 683 C CA . ARG A 1 89 ? 11.055 -2.568 -11.441 1.00 94.19 89 ARG A CA 1
ATOM 684 C C . ARG A 1 89 ? 10.811 -2.741 -12.938 1.00 94.19 89 ARG A C 1
ATOM 686 O O . ARG A 1 89 ? 10.891 -1.765 -13.678 1.00 94.19 89 ARG A O 1
ATOM 693 N N . GLU A 1 90 ? 10.521 -3.960 -13.387 1.00 95.75 90 GLU A N 1
ATOM 694 C CA . GLU A 1 90 ? 10.241 -4.246 -14.802 1.00 95.75 90 GLU A CA 1
ATOM 695 C C . GLU A 1 90 ? 8.990 -3.512 -15.292 1.00 95.75 90 GLU A C 1
ATOM 697 O O . GLU A 1 90 ? 8.961 -3.004 -16.412 1.00 95.75 90 GLU A O 1
ATOM 702 N N . SER A 1 91 ? 7.985 -3.369 -14.426 1.00 95.69 91 SER A N 1
ATOM 703 C CA . SER A 1 91 ? 6.780 -2.587 -14.697 1.00 95.69 91 SER A CA 1
ATOM 704 C C . SER A 1 91 ? 6.978 -1.076 -14.512 1.00 95.69 91 SER A C 1
ATOM 706 O O . SER A 1 91 ? 5.995 -0.347 -14.474 1.00 95.69 91 SER A O 1
ATOM 708 N N . GLN A 1 92 ? 8.217 -0.605 -14.329 1.00 94.50 92 GLN A N 1
ATOM 709 C CA . GLN A 1 92 ? 8.578 0.811 -14.177 1.00 94.50 92 GLN A CA 1
ATOM 710 C C . GLN A 1 92 ? 7.903 1.541 -13.001 1.00 94.50 92 GLN A C 1
ATOM 712 O O . GLN A 1 92 ? 7.867 2.766 -12.975 1.00 94.50 92 GLN A O 1
ATOM 717 N N . ASN A 1 93 ? 7.428 0.805 -11.995 1.00 94.69 93 ASN A N 1
ATOM 718 C CA . ASN A 1 93 ? 6.846 1.358 -10.772 1.00 94.69 93 ASN A CA 1
ATOM 719 C C . ASN A 1 93 ? 7.908 1.619 -9.686 1.00 94.69 93 ASN A C 1
ATOM 721 O O . ASN A 1 93 ? 7.709 2.471 -8.820 1.00 94.69 93 ASN A O 1
ATOM 725 N N . LEU A 1 94 ? 9.058 0.934 -9.757 1.00 92.50 94 LEU A N 1
ATOM 726 C CA . LEU A 1 94 ? 10.236 1.182 -8.922 1.00 92.50 94 LEU A CA 1
ATOM 727 C C . LEU A 1 94 ? 11.469 1.546 -9.750 1.00 92.50 94 LEU A C 1
ATOM 729 O O . LEU A 1 94 ? 11.845 0.854 -10.696 1.00 92.50 94 LEU A O 1
ATOM 733 N N . ILE A 1 95 ? 12.152 2.600 -9.316 1.00 90.12 95 ILE A N 1
ATOM 734 C CA . ILE A 1 95 ? 13.419 3.083 -9.854 1.00 90.12 95 ILE A CA 1
ATOM 735 C C . ILE A 1 95 ? 14.503 2.818 -8.810 1.00 90.12 95 ILE A C 1
ATOM 737 O O . ILE A 1 95 ? 14.299 3.044 -7.620 1.00 90.12 95 ILE A O 1
ATOM 741 N N . PHE A 1 96 ? 15.666 2.353 -9.258 1.00 84.25 96 PHE A N 1
ATOM 742 C CA . PHE A 1 96 ? 16.847 2.161 -8.419 1.00 84.25 96 PHE A CA 1
ATOM 743 C C . PHE A 1 96 ? 17.917 3.158 -8.874 1.00 84.25 96 PHE A C 1
ATOM 745 O O . PHE A 1 96 ? 18.573 2.901 -9.886 1.00 84.25 96 PHE A O 1
ATOM 752 N N . PRO A 1 97 ? 18.054 4.310 -8.196 1.00 81.44 97 PRO A N 1
ATOM 753 C CA . PRO A 1 97 ? 19.115 5.271 -8.460 1.00 81.44 97 PRO A CA 1
ATOM 754 C C . PRO A 1 97 ? 20.493 4.693 -8.114 1.00 81.44 97 PRO A C 1
ATOM 756 O O . PRO A 1 97 ? 20.616 3.608 -7.542 1.00 81.44 97 PRO A O 1
ATOM 759 N N . ASP A 1 98 ? 21.543 5.456 -8.416 1.00 78.38 98 ASP A N 1
ATOM 760 C CA . ASP A 1 98 ? 22.940 5.058 -8.190 1.00 78.38 98 ASP A CA 1
ATOM 761 C C . ASP A 1 98 ? 23.276 4.764 -6.712 1.00 78.38 98 ASP A C 1
ATOM 763 O O . ASP A 1 98 ? 24.257 4.079 -6.427 1.00 78.38 98 ASP A O 1
ATOM 767 N N . ASP A 1 99 ? 22.465 5.253 -5.764 1.00 76.56 99 ASP A N 1
ATOM 768 C CA . ASP A 1 99 ? 22.597 4.967 -4.328 1.00 76.56 99 ASP A CA 1
ATOM 769 C C . ASP A 1 99 ? 22.013 3.602 -3.911 1.00 76.56 99 ASP A C 1
ATOM 771 O O . ASP A 1 99 ? 22.131 3.202 -2.751 1.00 76.56 99 ASP A O 1
ATOM 775 N N . GLY A 1 100 ? 21.409 2.873 -4.856 1.00 72.31 100 GLY A N 1
ATOM 776 C CA . GLY A 1 100 ? 20.872 1.527 -4.680 1.00 72.31 100 GLY A CA 1
ATOM 777 C C . GLY A 1 100 ? 19.577 1.451 -3.868 1.00 72.31 100 GLY A C 1
ATOM 778 O O . GLY A 1 100 ? 19.073 0.345 -3.665 1.00 72.31 100 GLY A O 1
ATOM 779 N N . LYS A 1 101 ? 19.022 2.580 -3.409 1.00 77.19 101 LYS A N 1
ATOM 780 C CA . LYS A 1 101 ? 17.788 2.600 -2.612 1.00 77.19 101 LYS A CA 1
ATOM 781 C C . LYS A 1 101 ? 16.570 2.720 -3.536 1.00 77.19 101 LYS A C 1
ATOM 783 O O . LYS A 1 101 ? 16.534 3.631 -4.356 1.00 77.1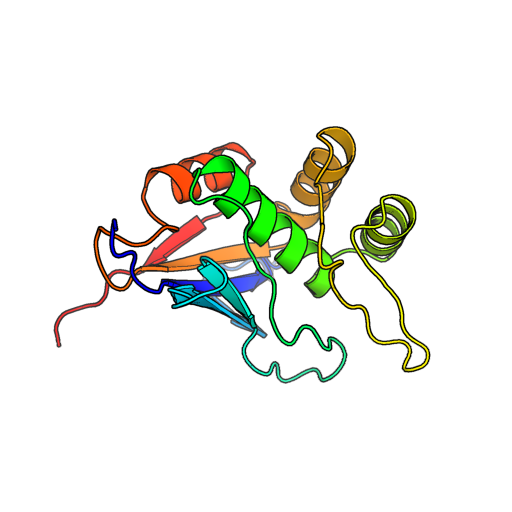9 101 LYS A O 1
ATOM 788 N N . PRO A 1 102 ? 15.554 1.847 -3.431 1.00 79.88 102 PRO A N 1
ATOM 789 C CA . PRO A 1 102 ? 14.383 1.929 -4.299 1.00 79.88 102 PRO A CA 1
ATOM 790 C C . PRO A 1 102 ? 13.592 3.223 -4.060 1.00 79.88 102 PRO A C 1
ATOM 792 O O . PRO A 1 102 ? 13.378 3.638 -2.918 1.00 79.88 102 PRO A O 1
ATOM 795 N N . VAL A 1 103 ? 13.125 3.818 -5.156 1.00 88.06 103 VAL A N 1
ATOM 796 C CA . VAL A 1 103 ? 12.250 4.995 -5.203 1.00 88.06 103 VAL A CA 1
ATOM 797 C C . VAL A 1 103 ? 11.032 4.657 -6.064 1.00 88.06 103 VAL A C 1
ATOM 799 O O . VAL A 1 103 ? 11.164 3.985 -7.086 1.00 88.06 103 VAL A O 1
ATOM 802 N N . ILE A 1 104 ? 9.845 5.114 -5.669 1.00 91.06 104 ILE A N 1
ATOM 803 C CA . ILE A 1 104 ? 8.624 4.939 -6.469 1.00 91.06 104 ILE A CA 1
ATOM 804 C C . ILE A 1 104 ? 8.645 5.908 -7.654 1.00 91.06 104 ILE A C 1
ATOM 806 O O . ILE A 1 104 ? 9.031 7.070 -7.508 1.00 91.06 104 ILE A O 1
ATOM 810 N N . ALA A 1 105 ? 8.254 5.430 -8.834 1.00 90.81 105 ALA A N 1
ATOM 811 C CA . ALA A 1 105 ? 8.215 6.258 -10.032 1.00 90.81 105 ALA A CA 1
ATOM 812 C C . ALA A 1 105 ? 7.214 7.429 -9.884 1.00 90.81 105 ALA A C 1
ATOM 814 O O . ALA A 1 105 ? 6.119 7.224 -9.363 1.00 90.81 105 ALA A O 1
ATOM 815 N N . PRO A 1 106 ? 7.538 8.647 -10.365 1.00 85.81 106 PRO A N 1
ATOM 816 C CA . PRO A 1 106 ? 6.637 9.802 -10.257 1.00 85.81 106 PRO A CA 1
ATOM 817 C C . PRO A 1 106 ? 5.303 9.658 -11.000 1.00 85.81 106 PRO A C 1
ATOM 819 O O . PRO A 1 106 ? 4.331 10.281 -10.602 1.00 85.81 106 PRO A O 1
ATOM 822 N N . TYR A 1 107 ? 5.277 8.861 -12.071 1.00 87.88 107 TYR A N 1
ATOM 823 C CA . TYR A 1 107 ? 4.094 8.574 -12.889 1.00 87.88 107 TYR A CA 1
ATOM 824 C C . TYR A 1 107 ? 3.833 7.070 -12.854 1.00 87.88 107 TYR A C 1
ATOM 826 O O . TYR A 1 107 ? 3.958 6.378 -13.864 1.00 87.88 107 TYR A O 1
ATOM 834 N N . TRP A 1 108 ? 3.636 6.552 -11.646 1.00 92.88 108 TRP A N 1
ATOM 835 C CA . TRP A 1 108 ? 3.366 5.139 -11.443 1.00 92.88 108 TRP A CA 1
ATOM 836 C C . TRP A 1 108 ? 1.991 4.783 -12.014 1.00 92.88 108 TRP A C 1
ATOM 838 O O . TRP A 1 108 ? 1.052 5.572 -11.954 1.00 92.88 108 TRP A O 1
ATOM 848 N N . ASP A 1 109 ? 1.883 3.578 -12.557 1.00 92.69 109 ASP A N 1
ATOM 849 C CA . ASP A 1 109 ? 0.625 3.015 -13.035 1.00 92.69 109 ASP A CA 1
ATOM 850 C C . ASP A 1 109 ? 0.641 1.519 -12.726 1.00 92.69 109 ASP A C 1
ATOM 852 O O . ASP A 1 109 ? 1.501 0.753 -13.187 1.00 92.69 109 ASP A O 1
ATOM 856 N N . LEU A 1 110 ? -0.266 1.108 -11.847 1.00 94.06 110 LEU A N 1
ATOM 857 C CA . LEU A 1 110 ? -0.288 -0.248 -11.330 1.00 94.06 110 LEU A CA 1
ATOM 858 C C . LEU A 1 110 ? -1.223 -1.101 -12.182 1.00 94.06 110 LEU A C 1
ATOM 860 O O . LEU A 1 110 ? -2.376 -1.327 -11.826 1.00 94.06 110 LEU A O 1
ATOM 864 N N . ALA A 1 111 ? -0.694 -1.607 -13.298 1.00 96.00 111 ALA A N 1
ATOM 865 C CA . ALA A 1 111 ? -1.415 -2.530 -14.169 1.00 96.00 111 ALA A CA 1
ATOM 866 C C . ALA A 1 111 ? -2.030 -3.705 -13.381 1.00 96.00 111 ALA A C 1
ATOM 868 O O . ALA A 1 111 ? -1.449 -4.192 -12.407 1.00 96.00 111 ALA A O 1
ATOM 869 N N . ASP A 1 112 ? -3.197 -4.187 -13.818 1.00 96.88 112 ASP A N 1
ATOM 870 C CA . ASP A 1 112 ? -4.006 -5.174 -13.087 1.00 96.88 112 ASP A CA 1
ATOM 871 C C . ASP A 1 112 ? -3.239 -6.436 -12.674 1.00 96.88 112 ASP A C 1
ATOM 873 O O . ASP A 1 112 ? -3.421 -6.968 -11.577 1.00 96.88 112 ASP A O 1
ATOM 877 N N . ASP A 1 113 ? -2.383 -6.953 -13.546 1.00 97.25 113 ASP A N 1
ATOM 878 C CA . ASP A 1 113 ? -1.570 -8.138 -13.292 1.00 97.25 113 ASP A CA 1
ATOM 879 C C . ASP A 1 113 ? -0.483 -7.881 -12.237 1.00 97.25 113 ASP A C 1
ATOM 881 O O . ASP A 1 113 ? -0.281 -8.712 -11.342 1.00 97.25 113 ASP A O 1
ATOM 885 N N . VAL A 1 114 ? 0.158 -6.710 -12.285 1.00 97.38 114 VAL A N 1
ATOM 886 C CA . VAL A 1 114 ? 1.125 -6.249 -11.279 1.00 97.38 114 VAL A CA 1
ATOM 887 C C . VAL A 1 114 ? 0.426 -6.031 -9.940 1.00 97.38 114 VAL A C 1
ATOM 889 O O . VAL A 1 114 ? 0.872 -6.565 -8.923 1.00 97.38 114 VAL A O 1
ATOM 892 N N . ARG A 1 115 ? -0.722 -5.344 -9.941 1.00 97.81 115 ARG A N 1
ATOM 893 C CA . ARG A 1 115 ? -1.576 -5.136 -8.766 1.00 97.81 115 ARG A CA 1
ATOM 894 C C . ARG A 1 115 ? -1.938 -6.455 -8.096 1.00 97.81 115 ARG A C 1
ATOM 896 O O . ARG A 1 115 ? -1.720 -6.625 -6.897 1.00 97.81 115 ARG A O 1
ATOM 903 N N . ASN A 1 116 ? -2.428 -7.421 -8.868 1.00 97.81 116 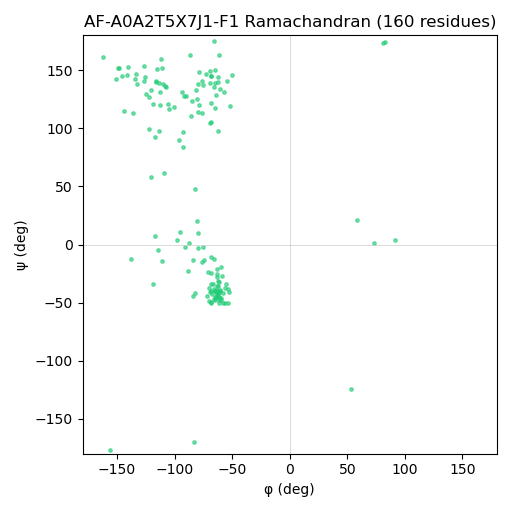ASN A N 1
ATOM 904 C CA . ASN A 1 116 ? -2.794 -8.739 -8.355 1.00 97.81 116 ASN A CA 1
ATOM 905 C C . ASN A 1 116 ? -1.591 -9.488 -7.761 1.00 97.81 116 ASN A C 1
ATOM 907 O O . ASN A 1 116 ? -1.728 -10.188 -6.752 1.00 97.81 116 ASN A O 1
ATOM 911 N N . CYS A 1 117 ? -0.398 -9.327 -8.342 1.00 97.38 117 CYS A N 1
ATOM 912 C CA . CYS A 1 117 ? 0.832 -9.867 -7.769 1.00 97.38 117 CYS A CA 1
ATOM 913 C C . CYS A 1 117 ? 1.183 -9.208 -6.428 1.00 97.38 117 CYS A C 1
ATOM 915 O O . CYS A 1 117 ? 1.479 -9.938 -5.478 1.00 97.38 117 CYS A O 1
ATOM 917 N N . CYS A 1 118 ? 1.091 -7.876 -6.324 1.00 97.25 118 CYS A N 1
ATOM 918 C CA . CYS A 1 118 ? 1.287 -7.147 -5.068 1.00 97.25 118 CYS A CA 1
ATOM 919 C C . CYS A 1 118 ? 0.307 -7.627 -3.993 1.00 97.25 118 CYS A C 1
ATOM 921 O O . CYS A 1 118 ? 0.720 -7.986 -2.893 1.00 97.25 118 CYS A O 1
ATOM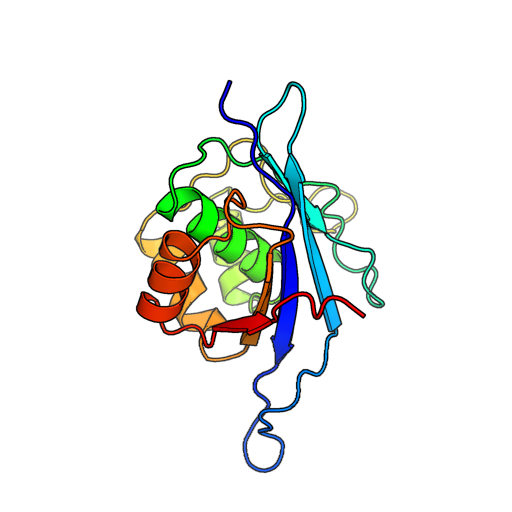 923 N N . ILE A 1 119 ? -0.985 -7.693 -4.324 1.00 97.88 119 ILE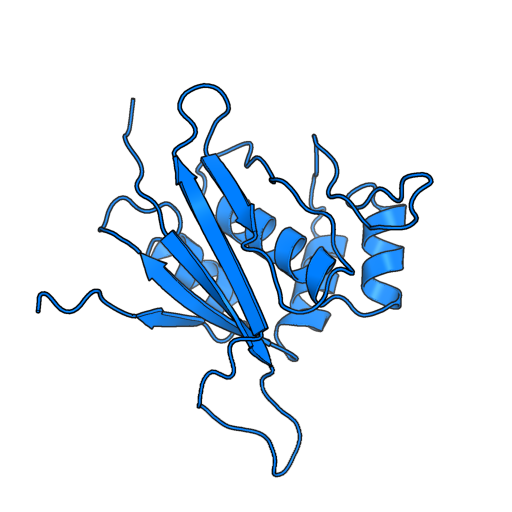 A N 1
ATOM 924 C CA . ILE A 1 119 ? -2.039 -8.144 -3.409 1.00 97.88 119 ILE A CA 1
ATOM 925 C C . ILE A 1 119 ? -1.728 -9.547 -2.886 1.00 97.88 119 ILE A C 1
ATOM 927 O O . ILE A 1 119 ? -1.738 -9.774 -1.676 1.00 97.88 119 ILE A O 1
ATOM 931 N N . ARG A 1 120 ? -1.416 -10.495 -3.776 1.00 96.44 120 ARG A N 1
ATOM 932 C CA . ARG A 1 120 ? -1.132 -11.886 -3.399 1.00 96.44 120 ARG A CA 1
ATOM 933 C C . ARG A 1 120 ? 0.083 -12.009 -2.479 1.00 96.44 120 ARG A C 1
ATOM 935 O O . ARG A 1 120 ? 0.042 -12.807 -1.540 1.00 96.44 120 ARG A O 1
ATOM 942 N N . ASP A 1 121 ? 1.148 -11.260 -2.763 1.00 95.31 121 ASP A N 1
ATOM 943 C CA . ASP A 1 121 ? 2.367 -11.265 -1.949 1.00 95.31 121 ASP A CA 1
ATOM 944 C C . ASP A 1 121 ? 2.104 -10.643 -0.571 1.00 95.31 121 ASP A C 1
ATOM 946 O O . ASP A 1 121 ? 2.395 -11.253 0.456 1.00 95.31 121 ASP A O 1
ATOM 950 N N . LEU A 1 122 ? 1.483 -9.464 -0.535 1.00 95.75 122 LEU A N 1
ATOM 951 C CA . LEU A 1 122 ? 1.389 -8.649 0.672 1.00 95.75 122 LEU A CA 1
ATOM 952 C C . LEU A 1 122 ? 0.253 -9.075 1.611 1.00 95.75 122 LEU A C 1
ATOM 954 O O . LEU A 1 122 ? 0.467 -9.144 2.821 1.00 95.75 122 LEU A O 1
ATOM 958 N N . SER A 1 123 ? -0.937 -9.401 1.095 1.00 95.62 123 SER A N 1
ATOM 959 C CA . SER A 1 123 ? -2.122 -9.713 1.925 1.00 95.62 123 SER A CA 1
ATOM 960 C C . SER A 1 123 ? -1.909 -10.891 2.883 1.00 95.62 123 SER A C 1
ATOM 962 O O . SER A 1 123 ? -2.502 -10.938 3.959 1.00 95.62 123 SER A O 1
ATOM 964 N N . ASN A 1 124 ? -1.010 -11.813 2.529 1.00 90.81 124 ASN A N 1
ATOM 965 C CA . ASN A 1 124 ? -0.648 -12.975 3.341 1.00 90.81 124 ASN A CA 1
ATOM 966 C C . ASN A 1 124 ? 0.538 -12.728 4.284 1.00 90.81 124 ASN A C 1
ATOM 968 O O . ASN A 1 124 ? 0.931 -13.627 5.029 1.00 90.81 124 ASN A O 1
ATOM 972 N N . ARG A 1 125 ? 1.134 -11.534 4.256 1.00 90.75 125 ARG A N 1
ATOM 973 C CA . ARG A 1 125 ? 2.349 -11.193 5.011 1.00 90.75 125 ARG A CA 1
ATOM 974 C C . ARG A 1 125 ? 2.120 -10.060 5.996 1.00 90.75 125 ARG A C 1
ATOM 976 O O . ARG A 1 125 ? 2.715 -10.080 7.074 1.00 90.75 125 ARG A O 1
ATOM 983 N N . ILE A 1 126 ? 1.261 -9.105 5.648 1.00 93.00 126 ILE A N 1
ATOM 984 C CA . ILE A 1 126 ? 1.023 -7.903 6.442 1.00 93.00 126 ILE A CA 1
ATOM 985 C C . ILE A 1 126 ? -0.459 -7.691 6.756 1.00 93.00 126 ILE A C 1
ATOM 987 O O . ILE A 1 126 ? -1.355 -8.108 6.026 1.00 93.00 126 ILE A O 1
ATOM 991 N N . LYS A 1 127 ? -0.699 -6.993 7.861 1.00 93.56 127 LYS A N 1
ATOM 992 C CA . LYS A 1 127 ? -1.963 -6.344 8.206 1.00 93.56 127 LYS A CA 1
ATOM 993 C C . LYS A 1 127 ? -1.758 -4.837 8.254 1.00 93.56 127 LYS A C 1
ATOM 995 O O . LYS A 1 127 ? -0.665 -4.355 8.557 1.00 93.56 127 LYS A O 1
ATOM 1000 N N . ILE A 1 128 ? -2.828 -4.119 7.959 1.00 95.69 128 ILE A N 1
ATOM 1001 C CA . ILE A 1 128 ? -2.857 -2.671 7.802 1.00 95.69 128 ILE A CA 1
ATOM 1002 C C . ILE A 1 128 ? -3.684 -2.095 8.947 1.00 95.69 128 ILE A C 1
ATOM 1004 O O . ILE A 1 128 ? -4.768 -2.589 9.253 1.00 95.69 128 ILE A O 1
ATOM 1008 N N . GLY A 1 129 ? -3.156 -1.084 9.616 1.00 94.81 129 GLY A N 1
ATOM 1009 C CA . GLY A 1 129 ? -3.898 -0.245 10.542 1.00 94.81 129 GLY A CA 1
ATOM 1010 C C . GLY A 1 129 ? -4.108 1.123 9.918 1.00 94.81 129 GLY A C 1
ATOM 1011 O O . GLY A 1 129 ? -3.192 1.664 9.299 1.00 94.81 129 GLY A O 1
ATOM 1012 N N . VAL A 1 130 ? -5.316 1.658 10.050 1.00 94.50 130 VAL A N 1
ATOM 1013 C CA . VAL A 1 130 ? -5.694 2.968 9.518 1.00 94.50 130 VAL A CA 1
ATOM 1014 C C . VAL A 1 130 ? -6.252 3.814 10.651 1.00 94.50 130 VAL A C 1
ATOM 1016 O O . VAL A 1 130 ? -7.158 3.387 11.360 1.00 94.50 130 VAL A O 1
ATOM 1019 N N . THR A 1 131 ? -5.747 5.031 10.792 1.00 92.81 131 THR A N 1
ATOM 1020 C CA . THR A 1 131 ? -6.301 6.060 11.671 1.00 92.81 131 THR A CA 1
ATOM 1021 C C . THR A 1 131 ? -6.618 7.274 10.814 1.00 92.81 131 THR A C 1
ATOM 1023 O O . THR A 1 131 ? -5.721 8.035 10.449 1.00 92.81 131 THR A O 1
ATOM 1026 N N . ALA A 1 132 ? -7.888 7.431 10.450 1.00 87.62 132 ALA A N 1
ATOM 1027 C CA . ALA A 1 132 ? -8.371 8.625 9.766 1.00 87.62 132 ALA A CA 1
ATOM 1028 C C . ALA A 1 132 ? -8.579 9.752 10.786 1.00 87.62 132 ALA A C 1
ATOM 1030 O O . ALA A 1 132 ? -9.084 9.501 11.881 1.00 87.62 132 ALA A O 1
ATOM 1031 N N . LEU A 1 133 ? -8.185 10.981 10.440 1.00 81.88 133 LEU A N 1
ATOM 1032 C CA . LEU A 1 133 ? -8.385 12.136 11.320 1.00 81.88 133 LEU A CA 1
ATOM 1033 C C . LEU A 1 133 ? -9.868 12.519 11.430 1.00 81.88 133 LEU A C 1
ATOM 1035 O O . LEU A 1 133 ? -10.326 12.902 12.502 1.00 81.88 133 LEU A O 1
ATOM 1039 N N . ASP A 1 134 ? -10.603 12.405 10.325 1.00 81.75 134 ASP A N 1
ATOM 1040 C CA . ASP A 1 134 ? -12.047 12.605 10.262 1.00 81.75 134 ASP A CA 1
ATOM 1041 C C . ASP A 1 134 ? -12.664 11.863 9.058 1.00 81.75 134 ASP A C 1
ATOM 1043 O O . ASP A 1 134 ? -11.992 11.134 8.321 1.00 81.75 134 ASP A O 1
ATOM 1047 N N . GLU A 1 135 ? -13.971 12.043 8.873 1.00 80.44 135 GLU A N 1
ATOM 1048 C CA . GLU A 1 135 ? -14.789 11.428 7.822 1.00 80.44 135 GLU A CA 1
ATOM 1049 C C . GLU A 1 135 ? -14.448 11.869 6.389 1.00 80.44 135 GLU A C 1
ATOM 1051 O O . GLU A 1 135 ? -14.897 11.237 5.433 1.00 80.44 135 GLU A O 1
ATOM 1056 N N . HIS A 1 136 ? -13.645 12.921 6.215 1.00 85.56 136 HIS A N 1
ATOM 1057 C CA . HIS A 1 136 ? -13.203 13.412 4.910 1.00 85.56 136 HIS A CA 1
ATOM 1058 C C . HIS A 1 136 ? -11.835 12.863 4.496 1.00 85.56 136 HIS A C 1
ATOM 1060 O O . HIS A 1 136 ? -11.243 13.342 3.524 1.00 85.56 136 HIS A O 1
ATOM 1066 N N . SER A 1 137 ? -11.307 11.865 5.205 1.00 88.12 137 SER A N 1
ATOM 1067 C CA . SER A 1 137 ? -10.073 11.219 4.781 1.00 88.12 137 SER A CA 1
ATOM 1068 C C . SER A 1 137 ? -10.279 10.392 3.512 1.00 88.12 137 SER A C 1
ATOM 1070 O O . SER A 1 137 ? -11.249 9.647 3.377 1.00 88.12 137 SER A O 1
ATOM 1072 N N . LEU A 1 138 ? -9.309 10.464 2.599 1.00 90.50 138 LEU A N 1
ATOM 1073 C CA . LEU A 1 138 ? -9.255 9.601 1.414 1.00 90.50 138 LEU A CA 1
ATOM 1074 C C . LEU A 1 138 ? -9.092 8.119 1.781 1.00 90.50 138 LEU A C 1
ATOM 1076 O O . LEU A 1 138 ? -9.555 7.245 1.053 1.00 90.50 138 LEU A O 1
ATOM 1080 N N . MET A 1 139 ? -8.524 7.827 2.955 1.00 92.06 139 MET A N 1
ATOM 1081 C CA . MET A 1 139 ? -8.553 6.492 3.564 1.00 92.06 139 MET A CA 1
ATOM 1082 C C . MET A 1 139 ? -9.869 6.246 4.314 1.00 92.06 139 MET A C 1
ATOM 1084 O O . MET A 1 139 ? -9.884 5.814 5.467 1.00 92.06 139 MET A O 1
ATOM 1088 N N . GLY A 1 140 ? -10.983 6.553 3.652 1.00 90.50 140 GLY A N 1
ATOM 1089 C CA . GLY A 1 140 ? -12.331 6.382 4.175 1.00 90.50 140 GLY A CA 1
ATOM 1090 C C . GLY A 1 140 ? -12.870 4.960 4.002 1.00 90.50 140 GLY A C 1
ATOM 1091 O O . GLY A 1 140 ? -12.164 4.028 3.605 1.00 90.50 140 GLY A O 1
ATOM 1092 N N . ALA A 1 141 ? -14.167 4.796 4.275 1.00 91.69 141 ALA A N 1
ATOM 1093 C CA . ALA A 1 141 ? -14.839 3.496 4.254 1.00 91.69 141 ALA A CA 1
ATOM 1094 C C . ALA A 1 141 ? -14.702 2.757 2.910 1.00 91.69 141 ALA A C 1
ATOM 1096 O O . ALA A 1 141 ? -14.533 1.539 2.903 1.00 91.69 141 ALA A O 1
ATOM 1097 N N . GLU A 1 142 ? -14.736 3.477 1.786 1.00 94.38 142 GLU A N 1
ATOM 1098 C CA . GLU A 1 142 ? -14.644 2.886 0.445 1.00 94.38 142 GLU A CA 1
ATOM 1099 C C . GLU A 1 142 ? -13.250 2.306 0.164 1.00 94.38 142 GLU A C 1
ATOM 1101 O O . GLU A 1 142 ? -13.144 1.126 -0.169 1.00 94.38 142 GLU A O 1
ATOM 1106 N N . ALA A 1 143 ? -12.179 3.074 0.394 1.00 94.75 143 ALA A N 1
ATOM 1107 C CA . ALA A 1 143 ? -10.802 2.600 0.220 1.00 94.75 143 ALA A CA 1
ATOM 1108 C C . ALA A 1 143 ? -10.476 1.432 1.170 1.00 94.75 143 ALA A C 1
ATOM 1110 O O . ALA A 1 143 ? -9.882 0.430 0.768 1.00 94.75 143 ALA A O 1
ATOM 1111 N N . VAL A 1 144 ? -10.935 1.504 2.426 1.00 96.00 144 VAL A N 1
ATOM 1112 C CA . VAL A 1 144 ? -10.793 0.405 3.396 1.00 96.00 144 VAL A CA 1
ATOM 1113 C C . VAL A 1 144 ? -11.558 -0.842 2.945 1.00 96.00 144 VAL A C 1
ATOM 1115 O O . VAL A 1 144 ? -11.055 -1.959 3.090 1.00 96.00 144 VAL A O 1
ATOM 1118 N N . SER A 1 145 ? -12.763 -0.674 2.398 1.00 97.25 145 SER A N 1
ATOM 1119 C CA . SER A 1 145 ? -13.566 -1.780 1.871 1.00 97.25 145 SER A CA 1
ATOM 1120 C C . SER A 1 145 ? -12.868 -2.462 0.695 1.00 97.25 145 SER A C 1
ATOM 1122 O O . SER A 1 145 ? -12.807 -3.690 0.664 1.00 97.25 145 SER A O 1
ATOM 1124 N N . LEU A 1 146 ? -12.265 -1.690 -0.215 1.00 98.00 146 LEU A N 1
ATOM 1125 C CA . LEU A 1 146 ? -11.483 -2.222 -1.334 1.00 98.00 146 LEU A CA 1
ATOM 1126 C C . LEU A 1 146 ? -10.286 -3.040 -0.847 1.00 98.00 146 LEU A C 1
ATOM 1128 O O . LEU A 1 146 ? -10.149 -4.200 -1.224 1.00 98.00 146 LEU A O 1
ATOM 1132 N N . LEU A 1 147 ? -9.480 -2.495 0.068 1.00 97.88 147 LEU A N 1
ATOM 1133 C CA . LEU A 1 147 ? -8.328 -3.206 0.634 1.00 97.88 147 LEU A CA 1
ATOM 1134 C C . LEU A 1 147 ? -8.737 -4.523 1.311 1.00 97.88 147 LEU A C 1
ATOM 1136 O O . LEU A 1 147 ? -8.089 -5.553 1.120 1.00 97.88 147 LEU A O 1
ATOM 1140 N N . ARG A 1 148 ? -9.843 -4.519 2.064 1.00 98.06 148 ARG A N 1
ATOM 1141 C CA . ARG A 1 148 ? -10.414 -5.749 2.639 1.00 98.06 148 ARG A CA 1
ATOM 1142 C C . ARG A 1 148 ? -10.906 -6.710 1.557 1.00 98.06 148 ARG A C 1
ATOM 1144 O O . ARG A 1 148 ? -10.682 -7.911 1.675 1.00 98.06 148 ARG A O 1
ATOM 1151 N N . GLY A 1 149 ? -11.533 -6.196 0.499 1.00 97.75 149 GLY A N 1
ATOM 1152 C CA . GLY A 1 149 ? -11.956 -6.965 -0.674 1.00 97.75 149 GLY A CA 1
ATOM 1153 C C . GLY A 1 149 ? -10.789 -7.626 -1.412 1.00 97.75 149 GLY A C 1
ATOM 1154 O O . GLY A 1 149 ? -10.929 -8.744 -1.899 1.00 97.75 149 GLY A O 1
ATOM 1155 N N . PHE A 1 150 ? -9.615 -6.995 -1.404 1.00 97.50 150 PHE A N 1
ATOM 1156 C CA . PHE A 1 150 ? -8.360 -7.560 -1.908 1.00 97.50 150 PHE A CA 1
ATOM 1157 C C . PHE A 1 150 ? -7.739 -8.607 -0.966 1.00 97.50 150 PHE A C 1
ATOM 1159 O O . PHE A 1 150 ? -6.719 -9.209 -1.291 1.00 97.50 150 PHE A O 1
ATOM 1166 N N . GLY A 1 151 ? -8.340 -8.861 0.197 1.00 96.69 151 GLY A N 1
ATOM 1167 C CA . GLY A 1 151 ? -7.885 -9.867 1.157 1.00 96.69 151 GLY A CA 1
ATOM 1168 C C . GLY A 1 151 ? -6.914 -9.342 2.212 1.00 96.69 151 GLY A C 1
ATOM 1169 O O . GLY A 1 151 ? -6.455 -10.123 3.047 1.00 96.69 151 GLY A O 1
ATOM 1170 N N . PHE A 1 152 ? -6.615 -8.038 2.234 1.00 96.44 152 PHE A N 1
ATOM 1171 C CA . PHE A 1 152 ? -5.852 -7.463 3.336 1.00 96.44 152 PHE A CA 1
ATOM 1172 C C . PHE A 1 152 ? -6.668 -7.464 4.622 1.00 96.44 152 PHE A C 1
ATOM 1174 O O . PHE A 1 152 ? -7.871 -7.194 4.649 1.00 96.44 152 PHE A O 1
ATOM 1181 N N . ARG A 1 153 ? -5.974 -7.679 5.735 1.00 94.94 153 ARG A N 1
ATOM 1182 C CA . ARG A 1 153 ? -6.546 -7.438 7.055 1.00 94.94 153 ARG A CA 1
ATOM 1183 C C . ARG A 1 153 ? -6.350 -5.985 7.416 1.00 94.94 153 ARG A C 1
ATOM 1185 O O . ARG A 1 153 ? -5.219 -5.560 7.633 1.00 94.94 153 ARG A O 1
ATOM 1192 N N . VAL A 1 154 ? -7.453 -5.250 7.456 1.00 95.56 154 VAL A N 1
ATOM 1193 C CA . VAL A 1 154 ? -7.452 -3.815 7.733 1.00 95.56 154 VAL A CA 1
ATOM 1194 C C . VAL A 1 154 ? -8.252 -3.541 8.996 1.00 95.56 154 VAL A C 1
ATOM 1196 O O . VAL A 1 154 ? -9.450 -3.842 9.040 1.00 95.56 154 VAL A O 1
ATOM 1199 N N . GLU A 1 155 ? -7.611 -2.944 9.993 1.00 94.25 155 GLU A N 1
ATOM 1200 C CA . GLU A 1 155 ? -8.249 -2.438 11.209 1.00 94.25 155 GLU A CA 1
ATOM 1201 C C . GLU A 1 155 ? -8.280 -0.909 11.173 1.00 94.25 155 GLU A C 1
ATOM 1203 O O . GLU A 1 155 ? -7.306 -0.269 10.774 1.00 94.25 155 GLU A O 1
ATOM 1208 N N . VAL A 1 156 ? -9.424 -0.332 11.543 1.00 92.94 156 VAL A N 1
ATOM 1209 C CA . VAL A 1 156 ? -9.606 1.120 11.619 1.00 92.94 156 VAL A CA 1
ATOM 1210 C C . VAL A 1 156 ? -9.620 1.498 13.090 1.00 92.94 156 VAL A C 1
ATOM 1212 O O . VAL A 1 156 ? -10.453 1.002 13.844 1.00 92.94 156 VAL A O 1
ATOM 1215 N N . PHE A 1 157 ? -8.693 2.361 13.483 1.00 89.12 157 PHE A N 1
ATOM 1216 C CA . PHE A 1 157 ? -8.564 2.868 14.839 1.00 89.12 157 PHE A CA 1
ATOM 1217 C C . PHE A 1 157 ? -9.184 4.258 14.894 1.00 89.12 157 PHE A C 1
ATOM 1219 O O . PHE A 1 157 ? -8.738 5.172 14.198 1.00 89.12 157 PHE A O 1
ATOM 1226 N N . GLU A 1 158 ? -10.219 4.410 15.711 1.00 79.50 158 GLU A N 1
ATOM 1227 C CA . GLU A 1 158 ? -10.878 5.695 15.926 1.00 79.50 158 GLU A CA 1
ATOM 1228 C C . GLU A 1 158 ? -10.027 6.576 16.849 1.00 79.50 158 GLU A C 1
ATOM 1230 O O . GLU A 1 158 ? -9.446 6.097 17.829 1.00 79.50 158 GLU A O 1
ATOM 1235 N N . SER A 1 159 ? -9.960 7.882 16.569 1.00 61.94 159 SER A N 1
ATOM 1236 C CA . SER A 1 159 ? -9.395 8.826 17.529 1.00 61.94 159 SER A CA 1
ATOM 1237 C C . SER A 1 159 ? -10.345 8.924 18.722 1.00 61.94 159 SER A C 1
ATOM 1239 O O . SER A 1 159 ? -11.409 9.540 18.638 1.00 61.94 159 SER A O 1
ATOM 1241 N N . VAL A 1 160 ? -9.983 8.310 19.845 1.00 52.47 160 VAL A N 1
ATOM 1242 C CA . VAL A 1 160 ? -10.709 8.528 21.096 1.00 52.47 160 VAL A CA 1
ATOM 1243 C C . VAL A 1 160 ? -10.502 9.993 21.481 1.00 52.47 160 VAL A C 1
ATOM 1245 O O . VAL A 1 160 ? -9.367 10.412 21.705 1.00 52.47 160 VAL A O 1
ATOM 1248 N N . ASN A 1 161 ? -11.583 10.776 21.530 1.00 44.38 161 ASN A N 1
ATOM 1249 C CA . ASN A 1 161 ? -11.566 12.102 22.147 1.00 44.38 161 ASN A CA 1
ATOM 1250 C C . ASN A 1 161 ? -11.223 11.913 23.637 1.00 44.38 161 ASN A C 1
ATOM 1252 O O . ASN A 1 161 ? -12.096 11.528 24.416 1.00 44.38 161 ASN A O 1
ATOM 1256 N N . LEU A 1 162 ? -9.948 12.091 23.996 1.00 35.25 162 LEU A N 1
ATOM 1257 C CA . LEU A 1 162 ? -9.445 12.064 25.375 1.00 35.25 162 LEU A CA 1
ATOM 1258 C C . LEU A 1 162 ? -9.625 13.423 26.056 1.00 35.25 162 LEU A C 1
ATOM 1260 O O . LEU A 1 162 ? -9.363 14.454 25.394 1.00 35.25 162 LEU A O 1
#

Radius of gyration: 15.16 Å; Cα contacts (8 Å, |Δi|>4): 290; chains: 1; bounding box: 38×43×40 Å